Protein AF-I5BUA3-F1 (afdb_monomer)

Solvent-accessible surface area (backbone atoms only — not comparable to full-atom values): 6261 Å² total; per-residue (Å²): 134,53,79,64,58,52,53,50,52,53,50,51,52,51,51,51,52,52,49,54,51,52,54,53,51,49,30,69,77,68,70,52,54,71,69,59,52,51,52,52,51,53,50,51,52,52,52,52,49,52,54,55,41,51,62,44,67,42,95,71,62,54,87,81,74,71,75,81,46,67,72,63,54,54,49,52,53,51,50,52,52,55,51,61,73,67,55,74,77,82,73,66,72,90,75,56,81,81,87,77,82,134

Secondary structure (DSSP, 8-state):
--HHHHHHHHHHHHHHHHHHHHHHHHHHHH---HHHHHHHHHHHHHHHHHHHHHHTTSSS--TT-----HHHHHHHHHHHHHHHHHSPPSS-GGGS------

Foldseek 3Di:
DDPVVVVVVVVVVVVVVVLVVVLVVCCVVPVDDSVVSVVVVVVVVVVVLVVVQVVCPPPPHDPPPDHDDPVVVVVVVVVVVVVVVPDDDPDDPVPDDDPDDD

Radius of gyration: 18.7 Å; Cα contacts (8 Å, |Δi|>4): 20; chains: 1; bounding box: 42×35×63 Å

pLDDT: mean 88.53, std 12.42, range [54.53, 98.19]

Organism: NCBI:txid1189611

Mean predicted aligned error: 7.9 Å

Structure (mmCIF, N/CA/C/O backbone):
data_AF-I5BUA3-F1
#
_entry.id   AF-I5BUA3-F1
#
loop_
_atom_site.group_PDB
_atom_site.id
_atom_site.type_symbol
_atom_site.label_atom_id
_atom_site.label_alt_id
_atom_site.label_comp_id
_atom_site.label_asym_id
_atom_site.label_entity_id
_atom_site.label_seq_id
_atom_site.pdbx_PDB_ins_code
_atom_site.Cartn_x
_atom_site.Cartn_y
_atom_site.Cartn_z
_atom_site.occupancy
_atom_site.B_iso_or_equiv
_atom_site.auth_seq_id
_atom_site.auth_comp_id
_atom_site.auth_asym_id
_atom_site.auth_atom_id
_atom_site.pdbx_PDB_model_num
ATOM 1 N N . MET A 1 1 ? 21.550 7.765 12.599 1.00 64.38 1 MET A N 1
ATOM 2 C CA . MET A 1 1 ? 20.391 7.642 11.693 1.00 64.38 1 MET A CA 1
ATOM 3 C C . MET A 1 1 ? 20.748 8.333 10.391 1.00 64.38 1 MET A C 1
ATOM 5 O O . MET A 1 1 ? 21.190 9.477 10.434 1.00 64.38 1 MET A O 1
ATOM 9 N N . SER A 1 2 ? 20.675 7.631 9.264 1.00 88.06 2 SER A N 1
ATOM 10 C CA . SER A 1 2 ? 21.077 8.168 7.960 1.00 88.06 2 SER A CA 1
ATOM 11 C C . SER A 1 2 ? 20.078 9.218 7.447 1.00 88.06 2 SER A C 1
ATOM 13 O O . SER A 1 2 ? 18.901 9.222 7.815 1.00 88.06 2 SER A O 1
ATOM 15 N N . GLY A 1 3 ? 20.515 10.110 6.550 1.00 92.31 3 GLY A N 1
ATOM 16 C CA . GLY A 1 3 ? 19.620 11.094 5.920 1.00 92.31 3 GLY A CA 1
ATOM 17 C C . GLY A 1 3 ? 18.513 10.459 5.062 1.00 92.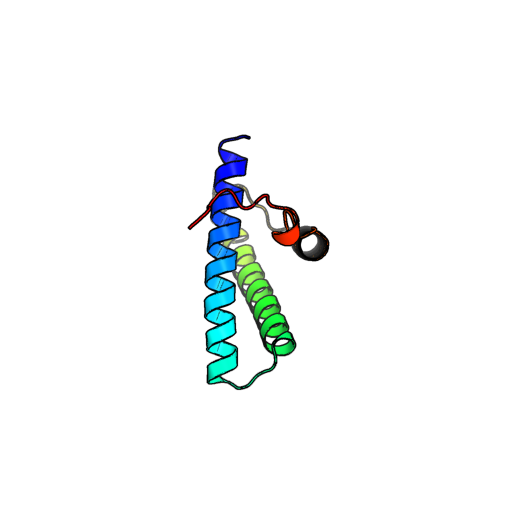31 3 GLY A C 1
ATOM 18 O O . GLY A 1 3 ? 17.486 11.083 4.801 1.00 92.31 3 GLY A O 1
ATOM 19 N N . PHE A 1 4 ? 18.696 9.210 4.628 1.00 90.12 4 PHE A N 1
ATOM 20 C CA . PHE A 1 4 ? 17.661 8.426 3.958 1.00 90.12 4 PHE A CA 1
ATOM 21 C C . PHE A 1 4 ? 16.611 7.905 4.948 1.00 90.12 4 PHE A C 1
ATOM 23 O O . PHE A 1 4 ? 15.419 8.090 4.720 1.00 90.12 4 PHE A O 1
ATOM 30 N N . GLU A 1 5 ? 17.041 7.338 6.079 1.00 89.62 5 GLU A N 1
ATOM 31 C CA . GLU A 1 5 ? 16.140 6.865 7.140 1.00 89.62 5 GLU A CA 1
ATOM 32 C C . GLU A 1 5 ? 15.237 7.979 7.665 1.00 89.62 5 GLU A C 1
ATOM 34 O O . GLU A 1 5 ? 14.037 7.760 7.824 1.00 89.62 5 GLU A O 1
ATOM 39 N N . ARG A 1 6 ? 15.793 9.182 7.867 1.00 92.38 6 ARG A N 1
ATOM 40 C CA . ARG A 1 6 ? 15.019 10.347 8.310 1.00 92.38 6 ARG A CA 1
ATOM 41 C C . ARG A 1 6 ? 13.924 10.716 7.306 1.00 92.38 6 ARG A C 1
ATOM 43 O O . ARG A 1 6 ? 12.763 10.809 7.685 1.00 92.38 6 ARG A O 1
ATOM 50 N N . ARG A 1 7 ? 14.274 10.850 6.020 1.00 94.44 7 ARG A N 1
ATOM 51 C CA 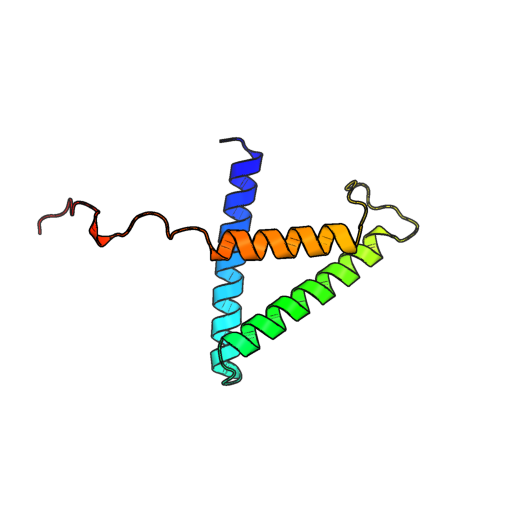. ARG A 1 7 ? 13.299 11.150 4.954 1.00 94.44 7 ARG A CA 1
ATOM 52 C C . ARG A 1 7 ? 12.217 10.075 4.851 1.00 94.44 7 ARG A C 1
ATOM 54 O O . ARG A 1 7 ? 11.054 10.401 4.641 1.00 94.44 7 ARG A O 1
ATOM 61 N N . ARG A 1 8 ? 12.581 8.800 5.033 1.00 93.56 8 ARG A N 1
ATOM 62 C CA . ARG A 1 8 ? 11.620 7.689 5.049 1.00 93.56 8 ARG A CA 1
ATOM 63 C C . ARG A 1 8 ? 10.634 7.807 6.214 1.00 93.56 8 ARG A C 1
ATOM 65 O O . ARG A 1 8 ? 9.441 7.636 5.999 1.00 93.56 8 ARG A O 1
ATOM 72 N N . GLN A 1 9 ? 11.115 8.116 7.418 1.00 91.81 9 GLN A N 1
ATOM 73 C CA . GLN A 1 9 ? 10.259 8.308 8.596 1.00 91.81 9 GLN A CA 1
ATOM 74 C C . GLN A 1 9 ? 9.335 9.524 8.452 1.00 91.81 9 GLN A C 1
ATOM 76 O O . GLN A 1 9 ? 8.156 9.436 8.782 1.00 91.81 9 GLN A O 1
ATOM 81 N N . GLU A 1 10 ? 9.849 10.642 7.933 1.00 94.62 10 GLU A N 1
ATOM 82 C CA . GLU A 1 10 ? 9.054 11.844 7.651 1.00 94.62 10 GLU A CA 1
ATOM 83 C C . GLU A 1 10 ? 7.944 11.547 6.631 1.00 94.62 10 GLU A C 1
ATOM 85 O O . GLU A 1 10 ? 6.789 11.921 6.845 1.00 94.62 10 GLU A O 1
ATOM 90 N N . ALA A 1 11 ? 8.267 10.811 5.563 1.00 95.06 11 ALA A N 1
ATOM 91 C CA . ALA A 1 11 ? 7.291 10.375 4.568 1.00 95.06 11 ALA A CA 1
ATOM 92 C C . ALA A 1 11 ? 6.235 9.429 5.165 1.00 95.06 11 ALA A C 1
ATOM 94 O O . ALA A 1 11 ? 5.042 9.630 4.940 1.00 95.06 11 ALA A O 1
ATOM 95 N N . GLU A 1 12 ? 6.645 8.438 5.964 1.00 93.88 12 GLU A N 1
ATOM 96 C CA . GLU A 1 12 ? 5.732 7.516 6.654 1.00 93.88 12 GLU A CA 1
ATOM 97 C C . GLU A 1 12 ? 4.760 8.274 7.574 1.00 93.88 12 GLU A C 1
ATOM 99 O O . GLU A 1 12 ? 3.548 8.057 7.516 1.00 93.88 12 GLU A O 1
ATOM 104 N N . ALA A 1 13 ? 5.269 9.208 8.383 1.00 94.50 13 ALA A N 1
ATOM 105 C CA . ALA A 1 13 ? 4.453 10.018 9.285 1.00 94.50 13 ALA A CA 1
ATOM 106 C C . ALA A 1 13 ? 3.461 10.910 8.523 1.00 94.50 13 ALA A C 1
ATOM 108 O O . ALA A 1 13 ? 2.285 10.985 8.896 1.00 94.50 13 ALA A O 1
ATOM 109 N N . HIS A 1 14 ? 3.914 11.548 7.440 1.00 96.81 14 HIS A N 1
ATOM 110 C CA . HIS A 1 14 ? 3.064 12.380 6.595 1.00 96.81 14 HIS A CA 1
ATOM 111 C C . HIS A 1 14 ? 1.935 11.564 5.953 1.00 96.81 14 HIS A C 1
ATOM 113 O O . HIS A 1 14 ? 0.765 11.935 6.069 1.00 96.81 14 HIS A O 1
ATOM 119 N N . LEU A 1 15 ? 2.266 10.428 5.330 1.00 96.00 15 LEU A N 1
ATOM 120 C CA . LEU A 1 15 ? 1.288 9.546 4.689 1.00 96.00 15 LEU A CA 1
ATOM 121 C C . LEU A 1 15 ? 0.272 9.010 5.697 1.00 96.00 15 LEU A C 1
ATOM 123 O O . LEU A 1 15 ? -0.931 9.087 5.450 1.00 96.00 15 LEU A O 1
ATOM 127 N N . LYS A 1 16 ? 0.729 8.552 6.868 1.00 95.50 16 LYS A N 1
ATOM 128 C CA . LYS A 1 16 ? -0.157 8.086 7.940 1.00 95.50 16 LYS A CA 1
ATOM 129 C C . LYS A 1 16 ? -1.157 9.165 8.354 1.00 95.50 16 LYS A C 1
ATOM 131 O O . LYS A 1 16 ? -2.346 8.878 8.469 1.00 95.50 16 LYS A O 1
ATOM 136 N N . MET A 1 17 ? -0.692 10.396 8.572 1.00 97.00 17 MET A N 1
ATOM 137 C CA . MET A 1 17 ? -1.558 11.512 8.957 1.00 97.00 17 MET A CA 1
ATOM 138 C C . MET A 1 17 ? -2.620 11.802 7.886 1.00 97.00 17 MET A C 1
ATOM 140 O O . MET A 1 17 ? -3.797 11.941 8.220 1.00 97.00 17 MET A O 1
ATOM 144 N N . GLN A 1 18 ? -2.226 11.862 6.609 1.00 97.88 18 GLN A N 1
ATOM 145 C CA . GLN A 1 18 ? -3.163 12.111 5.508 1.00 97.88 18 GLN A CA 1
ATOM 146 C C . GLN A 1 18 ? -4.189 10.983 5.369 1.00 97.88 18 GLN A C 1
ATOM 148 O O . GLN A 1 18 ? -5.386 11.252 5.293 1.00 97.88 18 GLN A O 1
ATOM 153 N N . MET A 1 19 ? -3.749 9.722 5.427 1.00 96.12 19 MET A N 1
ATOM 154 C CA . MET A 1 19 ? -4.647 8.566 5.362 1.00 96.12 19 MET A CA 1
ATOM 155 C C . MET A 1 19 ? -5.635 8.552 6.530 1.00 96.12 19 MET A C 1
ATOM 157 O O . MET A 1 19 ? -6.824 8.343 6.315 1.00 96.12 19 MET A O 1
ATOM 161 N N . MET A 1 20 ? -5.188 8.835 7.759 1.00 96.62 20 MET A N 1
ATOM 162 C CA . MET A 1 20 ? -6.086 8.921 8.918 1.00 96.62 20 MET A CA 1
ATOM 163 C C . MET A 1 20 ? -7.155 10.002 8.737 1.00 96.62 20 MET A C 1
ATOM 165 O O . MET A 1 20 ? -8.321 9.769 9.069 1.00 96.62 20 MET A O 1
ATOM 169 N N . LYS A 1 21 ? -6.774 11.170 8.207 1.00 97.81 21 LYS A N 1
ATOM 170 C CA . LYS A 1 21 ? -7.706 12.267 7.924 1.00 97.81 21 LYS A CA 1
ATOM 171 C C . LYS A 1 21 ? -8.740 11.848 6.880 1.00 97.81 21 LYS A C 1
ATOM 173 O O . LYS A 1 21 ? -9.935 11.985 7.135 1.00 97.81 21 LYS A O 1
ATOM 178 N N . GLU A 1 22 ? -8.286 11.304 5.756 1.00 97.44 22 GLU A N 1
ATOM 179 C CA . GLU A 1 22 ? -9.157 10.922 4.643 1.00 97.44 22 GLU A CA 1
ATOM 180 C C . GLU A 1 22 ? -10.106 9.786 5.028 1.00 97.44 22 GLU A C 1
ATOM 182 O O . GLU A 1 22 ? -11.310 9.866 4.810 1.00 97.44 22 GLU A O 1
ATOM 187 N N . MET A 1 23 ? -9.596 8.752 5.699 1.00 96.75 23 MET A N 1
ATOM 188 C CA . MET A 1 23 ? -10.422 7.644 6.172 1.00 96.75 23 MET A CA 1
ATOM 189 C C . MET A 1 23 ? -11.476 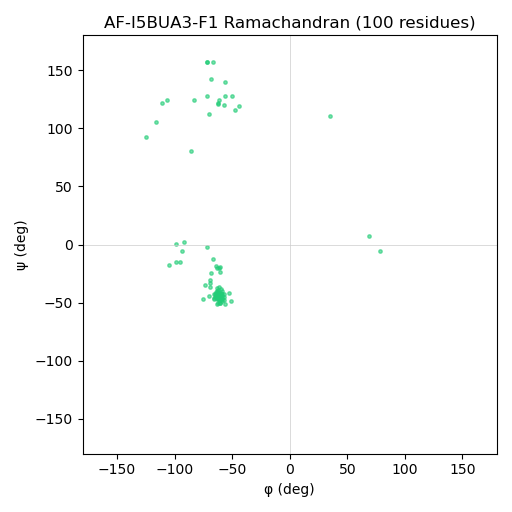8.097 7.184 1.00 96.75 23 MET A C 1
ATOM 191 O O . MET A 1 23 ? -12.608 7.619 7.143 1.00 96.75 23 MET A O 1
ATOM 195 N N . SER A 1 24 ? -11.127 9.027 8.080 1.00 97.19 24 SER A N 1
ATOM 196 C CA . SER A 1 24 ? -12.082 9.592 9.041 1.00 97.19 24 SER A CA 1
ATOM 197 C C . SER A 1 24 ? -13.191 10.371 8.339 1.00 97.19 24 SER A C 1
ATOM 199 O O . SER A 1 24 ? -14.360 10.232 8.695 1.00 97.19 24 SER A O 1
ATOM 201 N N . GLU A 1 25 ? -12.839 11.164 7.327 1.00 97.88 25 GLU A N 1
ATOM 202 C CA . GLU A 1 25 ? -13.812 11.881 6.503 1.00 97.88 25 GLU A CA 1
ATOM 203 C C . GLU A 1 25 ? -14.713 10.915 5.729 1.00 97.88 25 GLU A C 1
ATOM 205 O O . GLU A 1 25 ? -15.934 11.066 5.730 1.00 97.88 25 GLU A O 1
ATOM 210 N N . LEU A 1 26 ? -14.136 9.876 5.124 1.00 97.44 26 LEU A N 1
ATOM 211 C CA . LEU A 1 26 ? -14.884 8.894 4.352 1.00 97.44 26 LEU A CA 1
ATOM 212 C C . LEU A 1 26 ? -15.876 8.124 5.230 1.00 97.44 26 LEU A C 1
ATOM 214 O O . LEU A 1 26 ? -17.035 7.976 4.843 1.00 97.44 26 LEU A O 1
ATOM 218 N N . MET A 1 27 ? -15.465 7.698 6.429 1.00 98.12 27 MET A N 1
ATOM 219 C CA . MET A 1 27 ? -16.371 7.077 7.402 1.00 98.12 27 MET A CA 1
ATOM 220 C C . MET A 1 27 ? -17.509 8.025 7.792 1.00 98.12 27 MET A C 1
ATOM 222 O O . MET A 1 27 ? -18.665 7.610 7.782 1.00 98.12 27 MET A O 1
ATOM 226 N N . ARG A 1 28 ? -17.215 9.306 8.071 1.00 98.06 28 ARG A N 1
ATOM 227 C CA . ARG A 1 28 ? -18.256 10.300 8.385 1.00 98.06 28 ARG A CA 1
ATOM 228 C C . ARG A 1 28 ? -19.256 10.482 7.247 1.00 98.06 28 ARG A C 1
ATOM 230 O O . ARG A 1 28 ? -20.452 10.536 7.502 1.00 98.06 28 ARG A O 1
ATOM 237 N N . ARG A 1 29 ? -18.776 10.590 6.006 1.00 98.19 29 ARG A N 1
ATOM 238 C CA . ARG A 1 29 ? -19.620 10.862 4.830 1.00 98.19 29 ARG A CA 1
ATOM 239 C C . ARG A 1 29 ? -20.460 9.668 4.397 1.00 98.19 29 ARG A C 1
ATOM 241 O O . ARG A 1 29 ? -21.558 9.859 3.889 1.00 98.19 29 ARG A O 1
ATOM 248 N N . THR A 1 30 ? -19.926 8.458 4.533 1.00 97.88 30 THR A N 1
ATOM 249 C CA . THR A 1 30 ? -20.542 7.241 3.974 1.00 97.88 30 THR A CA 1
ATOM 250 C C . THR A 1 30 ? -21.224 6.365 5.019 1.00 97.88 30 THR A C 1
ATOM 252 O O . THR A 1 30 ? -22.006 5.493 4.654 1.00 97.88 30 THR A O 1
ATOM 255 N N . GLY A 1 31 ? -20.913 6.547 6.307 1.00 97.75 31 GLY A N 1
ATOM 256 C CA . GLY A 1 31 ? -21.357 5.655 7.379 1.00 97.75 31 GLY A CA 1
ATOM 257 C C . GLY A 1 31 ? -20.707 4.265 7.344 1.00 97.75 31 GLY A C 1
ATOM 258 O O . GLY A 1 31 ? -21.105 3.388 8.109 1.00 97.75 31 GLY A O 1
ATOM 259 N N . LEU A 1 32 ? -19.721 4.034 6.466 1.00 98.19 32 LEU A N 1
ATOM 260 C CA . LEU A 1 32 ? -19.049 2.741 6.360 1.00 98.19 32 LEU A CA 1
ATOM 261 C C . LEU A 1 32 ? -18.197 2.447 7.606 1.00 98.19 32 LEU A C 1
ATOM 263 O O . LEU A 1 32 ? -17.536 3.348 8.130 1.00 98.19 32 LEU A O 1
ATOM 267 N N . PRO A 1 33 ? -18.148 1.183 8.065 1.00 97.56 33 PRO A N 1
ATOM 268 C CA . PRO A 1 33 ? -17.339 0.806 9.215 1.00 97.56 33 PRO A CA 1
ATOM 269 C C . PRO A 1 33 ? -15.834 0.815 8.880 1.00 97.56 33 PRO A C 1
ATOM 271 O O . PRO A 1 33 ? -15.456 0.598 7.721 1.00 97.56 33 PRO A O 1
ATOM 274 N N . PRO A 1 34 ? -14.948 0.958 9.889 1.00 96.19 34 PRO A N 1
ATOM 275 C CA . PRO A 1 34 ? -13.505 1.099 9.681 1.00 96.19 34 PRO A CA 1
ATOM 276 C C . PRO A 1 34 ? -12.874 0.006 8.813 1.00 96.19 34 PRO A C 1
ATOM 278 O O . PRO A 1 34 ? -12.060 0.303 7.945 1.00 96.19 34 PRO A O 1
ATOM 281 N N . MET A 1 35 ? -13.267 -1.259 8.997 1.00 97.25 35 MET A N 1
ATOM 282 C CA . MET A 1 35 ? -12.699 -2.374 8.228 1.00 97.25 35 MET A CA 1
ATOM 283 C C . MET A 1 35 ? -13.096 -2.362 6.749 1.00 97.25 35 MET A C 1
ATOM 285 O O . MET A 1 35 ? -12.304 -2.786 5.910 1.00 97.25 35 MET A O 1
ATOM 289 N N . VAL A 1 36 ? -14.282 -1.847 6.409 1.00 98.12 36 VAL A N 1
ATOM 290 C CA . VAL A 1 36 ? -14.685 -1.683 5.004 1.00 98.12 36 VAL A CA 1
ATOM 291 C C . VAL A 1 36 ? -13.861 -0.572 4.363 1.00 98.12 36 VAL A C 1
ATOM 293 O O . VAL A 1 36 ? -13.312 -0.767 3.282 1.00 98.12 36 VAL A O 1
ATOM 296 N N . VAL A 1 37 ? -13.676 0.552 5.061 1.00 97.81 37 VAL A N 1
ATOM 297 C CA . VAL A 1 37 ? -12.825 1.646 4.574 1.00 97.81 37 VAL A CA 1
ATOM 298 C C . VAL A 1 37 ? -11.365 1.205 4.423 1.00 97.81 37 VAL A C 1
ATOM 300 O O . VAL A 1 37 ? -10.747 1.498 3.403 1.00 97.81 37 VAL A O 1
ATOM 303 N N . MET A 1 38 ? -10.819 0.445 5.379 1.00 96.44 38 MET A N 1
ATOM 304 C CA . MET A 1 38 ? -9.469 -0.133 5.282 1.00 96.44 38 MET A CA 1
ATOM 305 C C . MET A 1 38 ? -9.328 -1.054 4.066 1.00 96.44 38 MET A C 1
ATOM 307 O O . MET A 1 38 ? -8.330 -0.978 3.352 1.00 96.44 38 MET A O 1
ATOM 311 N N . ARG A 1 39 ? -10.329 -1.901 3.796 1.00 96.88 39 ARG A N 1
ATOM 312 C CA . ARG A 1 39 ? -10.335 -2.778 2.619 1.00 96.88 39 ARG A CA 1
ATOM 313 C C . ARG A 1 39 ? -10.319 -1.980 1.316 1.00 96.88 39 ARG A C 1
ATOM 315 O O . ARG A 1 39 ? -9.534 -2.304 0.428 1.00 96.88 39 ARG A O 1
ATOM 322 N N . GLU A 1 40 ? -11.145 -0.942 1.197 1.00 97.44 40 GLU A N 1
ATOM 323 C CA . GLU A 1 40 ? -11.156 -0.103 -0.008 1.00 97.44 40 GLU A CA 1
ATOM 324 C C . GLU A 1 40 ? -9.871 0.731 -0.145 1.00 97.44 40 GLU A C 1
ATOM 326 O O . GLU A 1 40 ? -9.376 0.895 -1.257 1.00 97.44 40 GLU A O 1
ATOM 331 N N . ALA A 1 41 ? -9.259 1.169 0.961 1.00 95.94 41 ALA A N 1
ATOM 332 C CA . ALA A 1 41 ? -7.952 1.828 0.938 1.00 95.94 41 ALA A CA 1
ATOM 333 C C . ALA A 1 41 ? -6.847 0.895 0.408 1.00 95.94 41 ALA A C 1
ATOM 335 O O . ALA A 1 41 ? -6.077 1.283 -0.470 1.00 95.94 41 ALA A O 1
ATOM 336 N N . VAL A 1 42 ? -6.800 -0.360 0.871 1.00 95.44 42 VAL A N 1
ATOM 337 C CA . VAL A 1 42 ? -5.860 -1.372 0.350 1.00 95.44 42 VAL A CA 1
ATOM 338 C C . VAL A 1 42 ? -6.127 -1.661 -1.129 1.00 95.44 42 VAL A C 1
ATOM 340 O O . VAL A 1 42 ? -5.190 -1.767 -1.920 1.00 95.44 42 VAL A O 1
ATOM 343 N N . ARG A 1 43 ? -7.399 -1.727 -1.538 1.00 96.88 43 ARG A N 1
ATOM 344 C CA . ARG A 1 43 ? -7.770 -1.891 -2.949 1.00 96.88 43 ARG A CA 1
ATOM 345 C C . ARG A 1 43 ? -7.275 -0.723 -3.805 1.00 96.88 43 ARG A C 1
ATOM 347 O O . ARG A 1 43 ? -6.724 -0.963 -4.875 1.00 96.88 43 ARG A O 1
ATOM 354 N N . ALA A 1 44 ? -7.431 0.513 -3.333 1.00 96.75 44 ALA A N 1
ATOM 355 C CA . ALA A 1 44 ? -6.927 1.702 -4.014 1.00 96.75 44 ALA A CA 1
ATOM 356 C C . ALA A 1 44 ? -5.397 1.671 -4.160 1.00 96.75 44 ALA A C 1
ATOM 358 O O . ALA A 1 44 ? -4.890 1.941 -5.244 1.00 96.75 44 ALA A O 1
ATOM 359 N N . ILE A 1 45 ? -4.666 1.250 -3.121 1.00 96.12 45 ILE A N 1
ATOM 360 C CA . ILE A 1 45 ? -3.207 1.052 -3.192 1.00 96.12 45 ILE A CA 1
ATOM 361 C C . ILE A 1 45 ? -2.841 0.036 -4.284 1.00 96.12 45 ILE A C 1
ATOM 363 O O . ILE A 1 45 ? -1.923 0.288 -5.059 1.00 96.12 45 ILE A O 1
ATOM 367 N N . GLY A 1 46 ? -3.572 -1.077 -4.399 1.00 96.69 46 GLY A N 1
ATOM 368 C CA . GLY A 1 46 ? -3.350 -2.064 -5.462 1.00 96.69 46 GLY A CA 1
ATOM 369 C C . GLY A 1 46 ? -3.592 -1.514 -6.876 1.00 96.69 46 GLY A C 1
ATOM 370 O O . GLY A 1 46 ? -2.845 -1.832 -7.801 1.00 96.69 46 GLY A O 1
ATOM 371 N N . LEU A 1 47 ? -4.599 -0.651 -7.052 1.00 97.75 47 LEU A N 1
ATOM 372 C CA . LEU A 1 47 ? -4.856 0.032 -8.328 1.00 97.75 47 LEU A CA 1
ATOM 373 C C . LEU A 1 47 ? -3.724 1.005 -8.679 1.00 97.75 47 LEU A C 1
ATOM 375 O O . LEU A 1 47 ? -3.198 0.942 -9.789 1.00 97.75 47 LEU A O 1
ATOM 379 N N . ILE A 1 48 ? -3.298 1.820 -7.708 1.00 96.56 48 ILE A N 1
ATOM 380 C CA . ILE A 1 48 ? -2.162 2.741 -7.850 1.00 96.56 48 ILE A CA 1
ATOM 381 C C . ILE A 1 48 ? -0.892 1.960 -8.193 1.00 96.56 48 ILE A C 1
ATOM 383 O O . ILE A 1 48 ? -0.166 2.351 -9.104 1.00 96.56 48 ILE A O 1
ATOM 387 N N . TYR A 1 49 ? -0.631 0.835 -7.519 1.00 96.31 49 TYR A N 1
ATOM 388 C CA . TYR A 1 49 ? 0.509 -0.030 -7.826 1.00 96.31 49 TYR A CA 1
ATOM 389 C C . TYR A 1 49 ? 0.485 -0.473 -9.290 1.00 96.31 49 TYR A C 1
ATOM 391 O O . TYR A 1 49 ? 1.476 -0.297 -9.993 1.00 96.31 49 TYR A O 1
ATOM 399 N N . ARG A 1 50 ? -0.649 -1.004 -9.764 1.00 95.75 50 ARG A N 1
ATOM 400 C CA . ARG A 1 50 ? -0.795 -1.489 -11.142 1.00 95.75 50 ARG A CA 1
ATOM 401 C C . ARG A 1 50 ? -0.536 -0.379 -12.161 1.00 95.75 50 ARG A C 1
ATOM 403 O O . ARG A 1 50 ? 0.181 -0.604 -13.130 1.00 95.75 50 ARG A O 1
ATOM 410 N N . GLU A 1 51 ? -1.111 0.801 -11.946 1.00 94.56 51 GLU A N 1
ATOM 411 C CA . GLU A 1 51 ? -0.921 1.973 -12.811 1.00 94.56 51 GLU A CA 1
ATOM 412 C C . GLU A 1 51 ? 0.537 2.442 -12.810 1.00 94.56 51 GLU A C 1
ATOM 414 O O . GLU A 1 51 ? 1.132 2.633 -13.871 1.00 94.56 51 GLU A O 1
ATOM 419 N N . THR A 1 52 ? 1.149 2.530 -11.627 1.00 93.88 52 THR A N 1
ATOM 420 C CA . THR A 1 52 ? 2.567 2.883 -11.485 1.00 93.88 52 THR A CA 1
ATOM 421 C C . THR A 1 52 ? 3.447 1.858 -12.201 1.00 93.88 52 THR A C 1
ATOM 423 O O . THR A 1 52 ? 4.315 2.231 -12.984 1.00 93.88 52 THR A O 1
ATOM 426 N N . ALA A 1 53 ? 3.205 0.563 -11.994 1.00 93.62 53 ALA A N 1
ATOM 427 C CA . ALA A 1 53 ? 3.960 -0.511 -12.626 1.00 93.62 53 ALA A CA 1
ATOM 428 C C . ALA A 1 53 ? 3.826 -0.493 -14.156 1.00 93.62 53 ALA A C 1
ATOM 430 O O . ALA A 1 53 ? 4.822 -0.678 -14.851 1.00 93.62 53 ALA A O 1
ATOM 431 N N . ALA A 1 54 ? 2.627 -0.238 -14.687 1.00 91.56 54 ALA A N 1
ATOM 432 C CA . ALA A 1 54 ? 2.396 -0.117 -16.124 1.00 91.56 54 ALA A CA 1
ATOM 433 C C . ALA A 1 54 ? 3.218 1.030 -16.734 1.00 91.56 54 ALA A C 1
ATOM 435 O O . ALA A 1 54 ? 3.958 0.802 -17.690 1.00 91.56 54 ALA A O 1
ATOM 436 N N . ALA A 1 55 ? 3.196 2.213 -16.109 1.00 89.50 55 ALA A N 1
ATOM 437 C CA . ALA A 1 55 ? 3.971 3.374 -16.556 1.00 89.50 55 ALA A CA 1
ATOM 438 C C . ALA A 1 55 ? 5.493 3.127 -16.571 1.00 89.50 55 ALA A C 1
ATOM 440 O O . ALA A 1 55 ? 6.226 3.77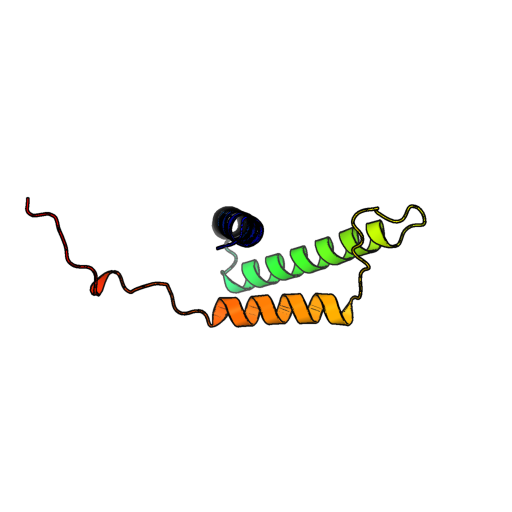6 -17.310 1.00 89.50 55 ALA A O 1
ATOM 441 N N . HIS A 1 56 ? 5.982 2.175 -15.772 1.00 90.44 56 HIS A N 1
ATOM 442 C CA . HIS A 1 56 ? 7.402 1.817 -15.706 1.00 90.44 56 HIS A CA 1
ATOM 443 C C . HIS A 1 56 ? 7.789 0.650 -16.631 1.00 90.44 56 HIS A C 1
ATOM 445 O O . HIS A 1 56 ? 8.973 0.327 -16.733 1.00 90.44 56 HIS A O 1
ATOM 451 N N . ARG A 1 57 ? 6.816 0.012 -17.298 1.00 83.75 57 ARG A N 1
ATOM 452 C CA . ARG A 1 57 ? 7.028 -1.062 -18.288 1.00 83.75 57 ARG A CA 1
ATOM 453 C C . ARG A 1 57 ? 6.978 -0.566 -19.737 1.00 83.75 57 ARG A C 1
ATOM 455 O O . ARG A 1 57 ? 7.393 -1.302 -20.629 1.00 83.75 57 ARG A O 1
ATOM 462 N N . GLU A 1 58 ? 6.459 0.636 -19.980 1.00 74.38 58 GLU A N 1
ATOM 463 C CA . GLU A 1 58 ? 6.376 1.228 -21.318 1.00 74.38 58 GLU A CA 1
ATOM 464 C C . GLU A 1 58 ? 7.766 1.558 -21.911 1.00 74.38 58 GLU A C 1
ATOM 466 O O . GLU A 1 58 ? 8.734 1.720 -21.165 1.00 74.38 58 GLU A O 1
ATOM 471 N N . PRO A 1 59 ? 7.898 1.658 -23.253 1.00 62.19 59 PRO A N 1
ATOM 472 C CA . PRO A 1 59 ? 9.194 1.658 -23.951 1.00 62.19 59 PRO A CA 1
ATOM 473 C C . PRO A 1 59 ? 10.146 2.798 -23.561 1.00 62.19 59 PRO A C 1
ATOM 475 O O . PRO A 1 59 ? 11.355 2.699 -23.773 1.00 62.19 59 PRO A O 1
ATOM 478 N N . ALA A 1 60 ? 9.620 3.875 -22.975 1.00 63.38 60 ALA A N 1
ATOM 479 C CA . ALA A 1 60 ? 10.410 4.905 -22.322 1.00 63.38 60 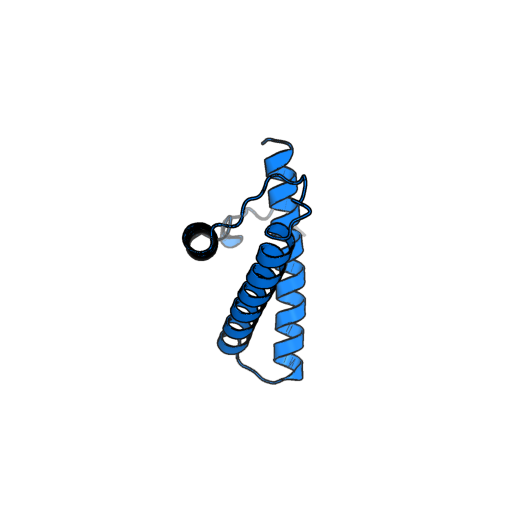ALA A CA 1
ATOM 480 C C . ALA A 1 60 ? 10.681 4.484 -20.869 1.00 63.38 60 ALA A C 1
ATOM 482 O O . ALA A 1 60 ? 9.998 4.918 -19.945 1.00 63.38 60 ALA A O 1
ATOM 483 N N . CYS A 1 61 ? 11.672 3.610 -20.669 1.00 65.62 61 CYS A N 1
ATOM 484 C CA . CYS A 1 61 ? 12.105 3.167 -19.344 1.00 65.62 61 CYS A CA 1
ATOM 485 C C . CYS A 1 61 ? 12.289 4.368 -18.401 1.00 65.62 61 CYS A C 1
ATOM 487 O O . CYS A 1 61 ? 13.177 5.197 -18.619 1.00 65.62 61 CYS A O 1
ATOM 489 N N . CYS A 1 62 ? 11.488 4.444 -17.334 1.00 78.50 62 CYS A N 1
ATOM 490 C CA . CYS A 1 62 ? 11.706 5.413 -16.261 1.00 78.50 62 CYS A 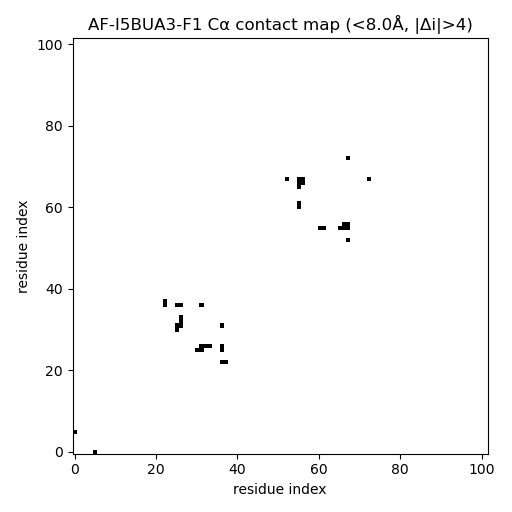CA 1
ATOM 491 C C . CYS A 1 62 ? 13.172 5.341 -15.790 1.00 78.50 62 CYS A C 1
ATOM 493 O O . CYS A 1 62 ? 13.635 4.259 -15.411 1.00 78.50 62 CYS A O 1
ATOM 495 N N . PRO A 1 63 ? 13.915 6.464 -15.735 1.00 82.62 63 PRO A N 1
ATOM 496 C CA . PRO A 1 63 ? 15.315 6.465 -15.302 1.00 82.62 63 PRO A CA 1
ATOM 497 C C . PRO A 1 63 ? 15.472 6.223 -13.791 1.00 82.62 63 PRO A C 1
ATOM 499 O O . PRO A 1 63 ? 16.586 6.150 -13.283 1.00 82.62 63 PRO A O 1
ATOM 502 N N . CYS A 1 64 ? 14.363 6.089 -13.061 1.00 87.25 64 CYS A N 1
ATOM 503 C CA . CYS A 1 64 ? 14.324 5.844 -11.625 1.00 87.25 64 CYS A CA 1
ATOM 504 C C . CYS A 1 64 ? 14.869 4.466 -11.206 1.00 87.25 64 CYS A C 1
ATOM 506 O O . CYS A 1 64 ? 15.091 4.240 -10.020 1.00 87.25 64 CYS A O 1
ATOM 508 N N . GLY A 1 65 ? 15.074 3.540 -12.150 1.00 86.25 65 GLY A N 1
ATOM 509 C CA . GLY A 1 65 ? 15.722 2.248 -11.901 1.00 86.25 65 GLY A CA 1
ATOM 510 C C . GLY A 1 65 ? 14.840 1.181 -11.240 1.00 86.25 65 GLY A C 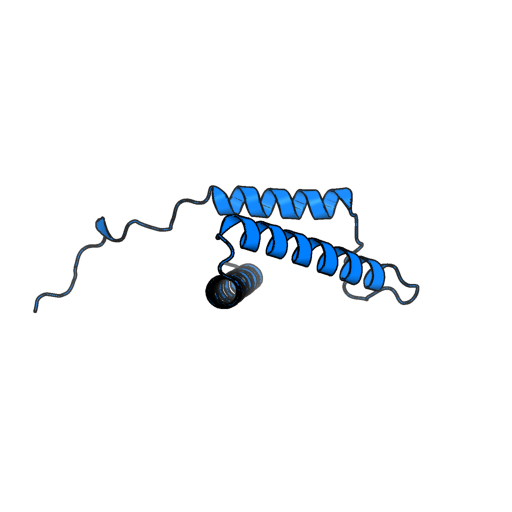1
ATOM 511 O O . GLY A 1 65 ? 15.265 0.029 -11.145 1.00 86.25 65 GLY A O 1
ATOM 512 N N . TRP A 1 66 ? 13.612 1.514 -10.829 1.00 90.44 66 TRP A N 1
ATOM 513 C CA . TRP A 1 66 ? 12.643 0.527 -10.352 1.00 90.44 66 TRP A CA 1
ATOM 514 C C . TRP A 1 66 ? 12.121 -0.322 -11.518 1.00 90.44 66 TRP A C 1
ATOM 516 O O . TRP A 1 66 ? 11.672 0.206 -12.535 1.00 90.44 66 TRP A O 1
ATOM 526 N N . ARG A 1 67 ? 12.192 -1.649 -11.368 1.00 91.12 67 ARG A N 1
ATOM 527 C CA . ARG A 1 67 ? 11.680 -2.635 -12.329 1.00 91.12 67 ARG A CA 1
ATOM 528 C C . ARG A 1 67 ? 10.555 -3.424 -11.658 1.00 91.12 67 ARG A C 1
ATOM 530 O O . ARG A 1 67 ? 10.874 -4.266 -10.819 1.00 91.12 67 ARG A O 1
ATOM 537 N N . PRO A 1 68 ? 9.281 -3.171 -12.001 1.00 93.12 68 PRO A N 1
ATOM 538 C CA . PRO A 1 68 ? 8.154 -3.777 -11.298 1.00 93.12 68 PRO A CA 1
ATOM 539 C C . PRO A 1 68 ? 8.155 -5.305 -11.407 1.00 93.12 68 PRO A C 1
ATOM 541 O O . PRO A 1 68 ? 8.113 -5.851 -12.514 1.00 93.12 68 PRO A O 1
ATOM 544 N N . GLN A 1 69 ? 8.137 -5.987 -10.264 1.00 94.38 69 GLN A N 1
ATOM 545 C CA . GLN A 1 69 ? 8.037 -7.441 -10.143 1.00 94.38 69 GLN A CA 1
ATOM 546 C C . GLN A 1 69 ? 6.847 -7.766 -9.247 1.00 94.38 69 GLN A C 1
ATOM 548 O O . GLN A 1 69 ? 6.978 -7.834 -8.033 1.00 94.38 69 GLN A O 1
ATOM 553 N N . GLU A 1 70 ? 5.684 -7.975 -9.860 1.00 94.38 70 GLU A N 1
ATOM 554 C CA . GLU A 1 70 ? 4.391 -7.998 -9.164 1.00 94.38 70 GLU A CA 1
ATOM 555 C C . GLU A 1 70 ? 4.342 -8.916 -7.943 1.00 94.38 70 GLU A C 1
ATOM 557 O O . GLU A 1 70 ? 3.948 -8.471 -6.869 1.00 94.38 70 GLU A O 1
ATOM 562 N N . ALA A 1 71 ? 4.807 -10.159 -8.071 1.00 95.62 71 ALA A N 1
ATOM 563 C CA . ALA A 1 71 ? 4.830 -11.091 -6.948 1.00 95.62 71 ALA A CA 1
ATOM 564 C C . ALA A 1 71 ? 5.693 -10.572 -5.781 1.00 95.62 71 ALA A C 1
ATOM 566 O O . ALA A 1 71 ? 5.216 -10.499 -4.650 1.00 95.62 71 ALA A O 1
ATOM 567 N N . CYS A 1 72 ? 6.930 -10.155 -6.068 1.00 96.62 72 CYS A N 1
ATOM 568 C CA . CYS A 1 72 ? 7.878 -9.658 -5.070 1.00 96.62 72 CYS A CA 1
ATOM 569 C C . CYS A 1 72 ? 7.414 -8.336 -4.439 1.00 96.62 72 CYS A C 1
ATOM 571 O O . CYS A 1 72 ? 7.519 -8.151 -3.229 1.00 96.62 72 CYS A O 1
ATOM 573 N N . ASP A 1 73 ? 6.893 -7.413 -5.250 1.00 96.25 73 ASP A N 1
ATOM 574 C CA . ASP A 1 73 ? 6.443 -6.096 -4.801 1.00 96.25 73 ASP A CA 1
ATOM 575 C C . ASP A 1 73 ? 5.226 -6.221 -3.871 1.00 96.25 73 ASP A C 1
ATOM 577 O O . ASP A 1 73 ? 5.184 -5.597 -2.809 1.00 96.25 73 ASP A O 1
ATOM 581 N N . LEU A 1 74 ? 4.236 -7.044 -4.241 1.00 95.50 74 LEU A N 1
ATOM 582 C CA . LEU A 1 74 ? 3.035 -7.250 -3.430 1.00 95.50 74 LEU A CA 1
ATOM 583 C C . LEU A 1 74 ? 3.340 -8.019 -2.140 1.00 95.50 74 LEU A C 1
ATOM 585 O O . LEU A 1 74 ? 2.774 -7.694 -1.094 1.00 95.50 74 LEU A O 1
ATOM 589 N N . GLU A 1 75 ? 4.262 -8.984 -2.181 1.00 96.88 75 GLU A N 1
ATOM 590 C CA . GLU A 1 75 ? 4.765 -9.646 -0.976 1.00 96.88 75 GLU A CA 1
ATOM 591 C C . GLU A 1 75 ? 5.458 -8.643 -0.046 1.00 96.88 75 GLU A C 1
ATOM 593 O O . GLU A 1 75 ? 5.129 -8.575 1.140 1.00 96.88 75 GLU A O 1
ATOM 598 N N . TYR A 1 76 ? 6.350 -7.806 -0.583 1.00 95.88 76 TYR A N 1
ATOM 599 C CA . TYR A 1 76 ? 7.045 -6.764 0.173 1.00 95.88 76 TYR A CA 1
ATOM 600 C C . TYR A 1 76 ? 6.069 -5.788 0.850 1.00 95.88 76 TYR A C 1
ATOM 602 O O . TYR A 1 76 ? 6.201 -5.491 2.040 1.00 95.88 76 TYR A O 1
ATOM 610 N N . LEU A 1 77 ? 5.043 -5.328 0.126 1.00 95.31 77 LEU A N 1
ATOM 611 C CA . LEU A 1 77 ? 3.996 -4.464 0.678 1.00 95.31 77 LEU A CA 1
ATOM 612 C C . LEU A 1 77 ? 3.179 -5.169 1.773 1.00 95.31 77 LEU A C 1
ATOM 614 O O . LEU A 1 77 ? 2.880 -4.567 2.809 1.00 95.31 77 LEU A O 1
ATOM 618 N N . GLY A 1 78 ? 2.844 -6.447 1.574 1.00 95.69 78 GLY A N 1
ATOM 619 C CA . GLY A 1 78 ? 2.141 -7.264 2.563 1.00 95.69 78 GLY A CA 1
ATOM 620 C C . GLY A 1 78 ? 2.945 -7.454 3.851 1.00 95.69 78 GLY A C 1
ATOM 621 O O . GLY A 1 78 ? 2.402 -7.293 4.947 1.00 95.69 78 GLY A O 1
ATOM 622 N N . GLN A 1 79 ? 4.249 -7.721 3.737 1.00 96.44 79 GLN A N 1
ATOM 623 C CA . GLN A 1 79 ? 5.145 -7.817 4.892 1.00 96.44 79 GLN A CA 1
ATOM 624 C C . GLN A 1 79 ? 5.249 -6.484 5.635 1.00 96.44 79 GLN A C 1
ATOM 626 O O . GLN A 1 79 ? 5.109 -6.465 6.856 1.00 96.44 79 GLN A O 1
ATOM 631 N N . ALA A 1 80 ? 5.382 -5.358 4.926 1.00 94.50 80 ALA A N 1
ATOM 632 C CA . ALA A 1 80 ? 5.416 -4.037 5.555 1.00 94.50 80 ALA A CA 1
ATOM 633 C C . ALA A 1 80 ? 4.140 -3.744 6.370 1.00 94.50 80 ALA A C 1
ATOM 635 O O . ALA A 1 80 ? 4.217 -3.214 7.482 1.00 94.50 80 ALA A O 1
ATOM 636 N N . LEU A 1 81 ? 2.966 -4.136 5.858 1.00 93.69 81 LEU A N 1
ATOM 637 C CA . LEU A 1 81 ? 1.698 -4.022 6.584 1.00 93.69 81 LEU A CA 1
ATOM 638 C C . LEU A 1 81 ? 1.688 -4.893 7.852 1.00 93.69 81 LEU A C 1
ATOM 640 O O . LEU A 1 81 ? 1.320 -4.417 8.930 1.00 93.69 81 LEU A O 1
ATOM 644 N N . LEU A 1 82 ? 2.112 -6.156 7.737 1.00 94.88 82 LEU A N 1
ATOM 645 C CA . LEU A 1 82 ? 2.195 -7.081 8.869 1.00 94.88 82 LEU A CA 1
ATOM 646 C C . LEU A 1 82 ? 3.164 -6.574 9.941 1.00 94.88 82 LEU A C 1
ATOM 648 O O . LEU A 1 82 ? 2.810 -6.543 11.120 1.00 94.88 82 LEU A O 1
ATOM 652 N N . GLU A 1 83 ? 4.354 -6.129 9.552 1.00 94.19 83 GLU A N 1
ATOM 653 C CA . GLU A 1 83 ? 5.342 -5.548 10.459 1.00 94.19 83 GLU A CA 1
ATOM 654 C C . GLU A 1 83 ? 4.791 -4.323 11.190 1.00 94.19 83 GLU A C 1
ATOM 656 O O . GLU A 1 83 ? 4.881 -4.244 12.417 1.00 94.19 83 GLU A O 1
ATOM 661 N N . ALA A 1 84 ? 4.171 -3.387 10.465 1.00 91.25 84 ALA A N 1
ATOM 662 C CA . ALA A 1 84 ? 3.589 -2.184 11.052 1.00 91.25 84 ALA A CA 1
ATOM 663 C C . ALA A 1 84 ? 2.471 -2.510 12.058 1.00 91.25 84 ALA A C 1
ATOM 665 O O . ALA A 1 84 ? 2.379 -1.857 13.097 1.00 91.25 84 ALA A O 1
ATOM 666 N N . SER A 1 85 ? 1.668 -3.549 11.795 1.00 89.06 85 SER A N 1
ATOM 667 C CA . SER A 1 85 ? 0.604 -4.001 12.705 1.00 89.06 85 SER A CA 1
ATOM 668 C C . SER A 1 85 ? 1.122 -4.613 14.013 1.00 89.06 85 SER A C 1
ATOM 670 O O . SER A 1 85 ? 0.422 -4.600 15.024 1.00 89.06 85 SER A O 1
ATOM 672 N N . ARG A 1 86 ? 2.354 -5.136 14.000 1.00 89.06 86 ARG A N 1
ATOM 673 C CA . ARG A 1 86 ? 2.993 -5.808 15.141 1.00 89.06 86 ARG A CA 1
ATOM 674 C C . ARG A 1 86 ? 3.892 -4.886 15.957 1.00 89.06 86 ARG A C 1
ATOM 676 O O . ARG A 1 86 ? 4.267 -5.251 17.069 1.00 89.06 86 ARG A O 1
ATOM 683 N N . ARG A 1 87 ? 4.262 -3.712 15.430 1.00 76.12 87 ARG A N 1
ATOM 684 C CA . ARG A 1 87 ? 5.115 -2.758 16.150 1.00 76.12 87 ARG A CA 1
ATOM 685 C C . ARG A 1 87 ? 4.408 -2.277 17.423 1.00 76.12 87 ARG A C 1
ATOM 687 O O . ARG A 1 87 ? 3.335 -1.676 17.326 1.0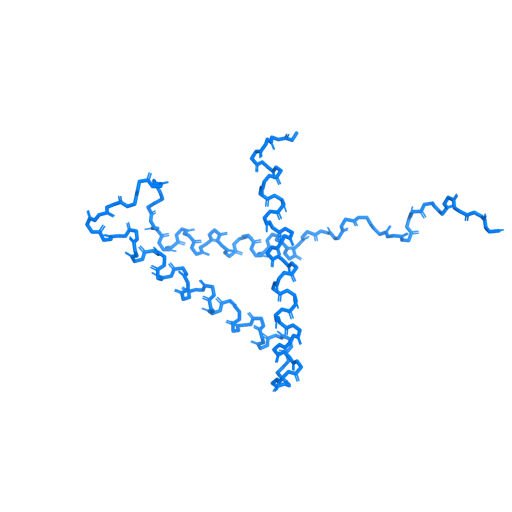0 76.12 87 ARG A O 1
ATOM 694 N N . PRO A 1 88 ? 5.006 -2.478 18.613 1.00 63.25 88 PRO A N 1
ATOM 695 C CA . PRO A 1 88 ? 4.489 -1.898 19.844 1.00 63.25 88 PRO A CA 1
ATOM 696 C C . PRO A 1 88 ? 4.391 -0.378 19.697 1.00 63.25 88 PRO A C 1
ATOM 698 O O . PRO A 1 88 ? 5.293 0.253 19.136 1.00 63.25 88 PRO A O 1
ATOM 701 N N . ARG A 1 89 ? 3.313 0.230 20.209 1.00 61.00 89 ARG A N 1
ATOM 702 C CA . ARG A 1 89 ? 3.244 1.694 20.314 1.00 61.00 89 ARG A CA 1
ATOM 703 C C . ARG A 1 89 ? 4.452 2.164 21.128 1.00 61.00 89 ARG A C 1
ATOM 705 O O . ARG A 1 89 ? 4.711 1.634 22.207 1.00 61.00 89 ARG A O 1
ATOM 712 N N . ALA A 1 90 ? 5.210 3.121 20.596 1.00 59.06 90 ALA A N 1
ATOM 713 C CA . ALA A 1 90 ? 6.354 3.690 21.296 1.00 59.06 90 ALA A CA 1
ATOM 714 C C . ALA A 1 90 ? 5.891 4.268 22.645 1.00 59.06 90 ALA A C 1
ATOM 716 O O . ALA A 1 90 ? 5.023 5.132 22.648 1.00 59.06 90 ALA A O 1
ATOM 717 N N . ARG A 1 91 ? 6.467 3.724 23.732 1.00 54.53 91 ARG A N 1
ATOM 718 C CA . ARG A 1 91 ? 6.338 4.073 25.163 1.00 54.53 91 ARG A CA 1
ATOM 719 C C . ARG A 1 91 ? 4.956 4.558 25.620 1.00 54.53 91 ARG A C 1
ATOM 721 O O . ARG A 1 91 ? 4.542 5.678 25.353 1.00 54.53 91 ARG A O 1
ATOM 728 N N . ASP A 1 92 ? 4.313 3.704 26.411 1.00 58.03 92 ASP A N 1
ATOM 729 C CA . ASP A 1 92 ? 3.180 4.045 27.266 1.00 58.03 92 ASP A CA 1
ATOM 730 C C . ASP A 1 92 ? 3.420 5.374 28.009 1.00 58.03 92 ASP A C 1
ATOM 732 O O . ASP A 1 92 ? 4.373 5.507 28.783 1.00 58.03 92 ASP A O 1
ATOM 736 N N . LEU A 1 93 ? 2.551 6.357 27.757 1.00 60.69 93 LEU A N 1
ATOM 737 C CA . LEU A 1 93 ? 2.554 7.649 28.448 1.00 60.69 93 LEU A CA 1
ATOM 738 C C . LEU A 1 93 ? 2.307 7.479 29.956 1.00 60.69 93 LEU A C 1
ATOM 740 O O . LEU A 1 93 ? 2.681 8.356 30.728 1.00 60.69 93 LEU A O 1
ATOM 744 N N . GLY A 1 94 ? 1.737 6.344 30.384 1.00 62.03 94 GLY A N 1
ATOM 745 C CA . GLY A 1 94 ? 1.566 5.983 31.791 1.00 62.03 94 GLY A CA 1
ATOM 746 C C . GLY A 1 94 ? 2.880 5.788 32.556 1.00 62.03 94 GLY A C 1
ATOM 747 O O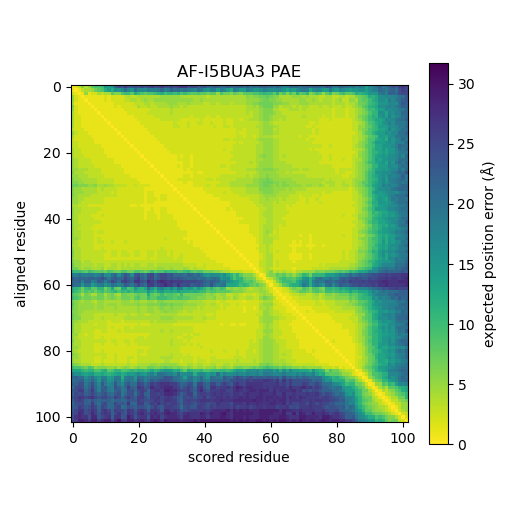 . GLY A 1 94 ? 2.881 5.864 33.780 1.00 62.03 94 GLY A O 1
ATOM 748 N N . GLY A 1 95 ? 4.005 5.587 31.858 1.00 61.69 95 GLY A N 1
ATOM 749 C CA . GLY A 1 95 ? 5.340 5.482 32.460 1.00 61.69 95 GLY A CA 1
ATOM 750 C C . GLY A 1 95 ? 6.174 6.766 32.401 1.00 61.69 95 GLY A C 1
ATOM 751 O O . GLY A 1 95 ? 7.330 6.759 32.824 1.00 61.69 95 GLY A O 1
ATOM 752 N N . MET A 1 96 ? 5.645 7.857 31.838 1.00 67.69 96 MET A N 1
ATOM 753 C CA . MET A 1 96 ? 6.373 9.123 31.757 1.00 67.69 96 MET A CA 1
ATOM 754 C C . MET A 1 96 ? 6.240 9.897 33.069 1.00 67.69 96 MET A C 1
ATOM 756 O O . MET A 1 96 ? 5.139 10.201 33.520 1.00 67.69 96 MET A O 1
ATOM 760 N N . GLN A 1 97 ? 7.377 10.245 33.672 1.00 74.44 97 GLN A N 1
ATOM 761 C CA . GLN A 1 97 ? 7.411 11.098 34.855 1.00 74.44 97 GLN A CA 1
ATOM 762 C C . GLN A 1 97 ? 6.830 12.478 34.510 1.00 74.44 97 GLN A C 1
ATOM 764 O O . GLN A 1 97 ? 7.332 13.165 33.619 1.00 74.44 97 GLN A O 1
ATOM 769 N N . VAL A 1 98 ? 5.767 12.883 35.208 1.00 78.12 98 VAL A N 1
ATOM 770 C CA . VAL A 1 98 ? 5.188 14.225 35.076 1.00 78.12 98 VAL A CA 1
ATOM 771 C C . VAL A 1 98 ? 6.171 15.227 35.685 1.00 78.12 98 VAL A C 1
ATOM 773 O O . VAL A 1 98 ? 6.412 15.209 36.887 1.00 78.12 98 VAL A O 1
ATOM 776 N N . LEU A 1 99 ? 6.763 16.080 34.843 1.00 78.62 99 LEU A N 1
ATOM 777 C CA . LEU A 1 99 ? 7.751 17.096 35.244 1.00 78.62 99 LEU A CA 1
ATOM 778 C C . LEU A 1 99 ? 7.128 18.467 35.569 1.00 78.62 99 LEU A C 1
ATOM 780 O O . LEU A 1 99 ? 7.856 19.414 35.847 1.00 78.62 99 LEU A O 1
ATOM 784 N N . GLY A 1 100 ? 5.800 18.592 35.512 1.00 70.69 100 GLY A N 1
ATOM 785 C CA . GLY A 1 100 ? 5.086 19.825 35.838 1.00 70.69 100 GLY A CA 1
ATOM 786 C C . GLY A 1 100 ? 4.360 19.720 37.175 1.00 70.69 100 GLY A C 1
ATOM 787 O O . GLY A 1 100 ? 3.531 18.831 37.353 1.00 70.69 100 GLY A O 1
ATOM 788 N N . THR A 1 101 ? 4.636 20.647 38.088 1.00 68.12 101 THR A N 1
ATOM 789 C CA . THR A 1 101 ? 3.809 20.918 39.271 1.00 68.12 101 THR A CA 1
ATOM 790 C C . THR A 1 101 ? 3.162 22.289 39.080 1.00 68.12 101 THR A C 1
ATOM 792 O O . THR A 1 101 ? 3.886 23.259 38.849 1.00 68.12 101 THR A O 1
ATOM 795 N N . ALA A 1 102 ? 1.828 22.339 39.101 1.00 59.41 102 ALA A N 1
ATOM 796 C CA . ALA A 1 102 ? 1.048 23.579 39.088 1.00 59.41 102 ALA A CA 1
ATOM 797 C C . ALA A 1 102 ? 1.049 24.254 40.465 1.00 59.41 102 ALA A C 1
ATOM 799 O O . ALA A 1 102 ? 1.169 23.513 41.469 1.00 59.41 102 ALA A O 1
#

Sequence (102 aa):
MSGFERRRQEAEAHLKMQMMKEMSELMRRTGLPPMVVMREAVRAIGLIYRETAAAHREPACCPCGWRPQEACDLEYLGQALLEASRRPRARDLGGMQVLGTA